Protein AF-A0A352XNL3-F1 (afdb_monomer_lite)

Radius of gyration: 27.37 Å; chains: 1; bounding box: 36×24×74 Å

Structure (mmCIF, N/CA/C/O backbone):
data_AF-A0A352XNL3-F1
#
_entry.id   AF-A0A352XNL3-F1
#
loop_
_atom_site.group_PDB
_atom_site.id
_ato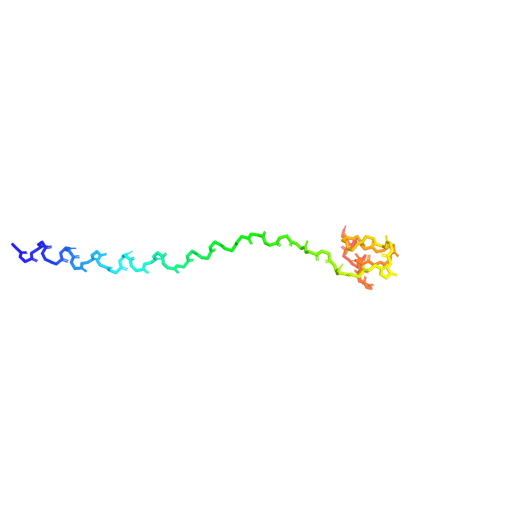m_site.type_symbol
_atom_site.label_atom_id
_atom_site.label_alt_id
_atom_site.label_comp_id
_atom_site.label_asym_id
_atom_site.label_entity_id
_atom_site.label_seq_id
_atom_site.pdbx_PDB_ins_code
_atom_site.Cartn_x
_atom_site.Cartn_y
_atom_site.Cartn_z
_atom_site.occupancy
_atom_site.B_iso_or_equiv
_atom_site.auth_seq_id
_atom_site.auth_comp_id
_atom_site.auth_asym_id
_atom_site.auth_atom_id
_atom_site.pdbx_PDB_model_num
ATOM 1 N N . MET A 1 1 ? -5.868 -11.666 54.280 1.00 58.72 1 MET A N 1
ATOM 2 C CA . MET A 1 1 ? -6.421 -10.530 53.500 1.00 58.72 1 MET A CA 1
ATOM 3 C C . MET A 1 1 ? -5.349 -9.683 52.812 1.00 58.72 1 MET A C 1
ATOM 5 O O . MET A 1 1 ? -5.523 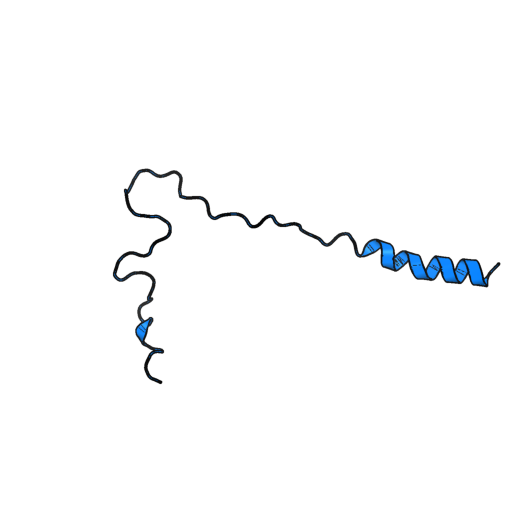-9.387 51.641 1.00 58.72 1 MET A O 1
ATOM 9 N N . LYS A 1 2 ? -4.221 -9.353 53.465 1.00 68.94 2 LYS A N 1
ATOM 10 C CA . LYS A 1 2 ? -3.134 -8.552 52.857 1.00 68.94 2 LYS A CA 1
ATOM 11 C C . LYS A 1 2 ? -2.521 -9.180 51.590 1.00 68.94 2 LYS A C 1
ATOM 13 O O . LYS A 1 2 ? -2.357 -8.483 50.602 1.00 68.94 2 LYS A O 1
ATOM 18 N N . LEU A 1 3 ? -2.297 -10.500 51.598 1.00 71.75 3 LEU A N 1
ATOM 19 C CA . LEU A 1 3 ? -1.766 -11.260 50.451 1.00 71.75 3 LEU A CA 1
ATOM 20 C C . LEU A 1 3 ? -2.691 -11.261 49.219 1.00 71.75 3 LEU A C 1
ATOM 22 O O . LEU A 1 3 ? -2.221 -11.237 48.086 1.00 71.75 3 LEU A O 1
ATOM 26 N N . LEU A 1 4 ? -4.010 -11.259 49.439 1.00 76.06 4 LEU A N 1
ATOM 27 C CA . LEU A 1 4 ? -4.992 -11.192 48.351 1.00 76.06 4 LEU A CA 1
ATOM 28 C C . LEU A 1 4 ? -5.022 -9.792 47.731 1.00 76.06 4 LEU A C 1
ATOM 30 O O . LEU A 1 4 ? -5.107 -9.654 46.515 1.00 76.06 4 LEU A O 1
ATOM 34 N N . LEU A 1 5 ? -4.876 -8.758 48.564 1.00 79.00 5 LEU A N 1
ATOM 35 C CA . LEU A 1 5 ? -4.846 -7.366 48.120 1.00 79.00 5 LEU A CA 1
ATOM 36 C C . LEU A 1 5 ? -3.591 -7.058 47.287 1.00 79.00 5 LEU A C 1
ATOM 38 O O . LEU A 1 5 ? -3.680 -6.397 46.257 1.00 79.00 5 LEU A O 1
ATOM 42 N N . THR A 1 6 ? -2.432 -7.585 47.694 1.00 80.56 6 THR A N 1
ATOM 43 C CA . THR A 1 6 ? -1.173 -7.435 46.947 1.00 80.56 6 THR A CA 1
ATOM 44 C C . THR A 1 6 ? -1.185 -8.203 45.631 1.00 80.56 6 THR A C 1
ATOM 46 O O . THR A 1 6 ? -0.645 -7.722 44.641 1.00 80.56 6 THR A O 1
ATOM 49 N N . SER A 1 7 ? -1.829 -9.374 45.598 1.00 77.81 7 SER A N 1
ATOM 50 C CA . SER A 1 7 ? -1.989 -10.151 44.367 1.00 77.81 7 SER A CA 1
ATOM 51 C C . SER A 1 7 ? -2.901 -9.439 43.365 1.00 77.81 7 SER A C 1
ATOM 53 O O . SER A 1 7 ? -2.550 -9.358 42.192 1.00 77.81 7 SER A O 1
ATOM 55 N N . ALA A 1 8 ? -4.010 -8.849 43.823 1.00 78.19 8 ALA A N 1
ATOM 56 C CA . ALA A 1 8 ? -4.903 -8.073 42.965 1.00 78.19 8 ALA A CA 1
ATOM 57 C C . ALA A 1 8 ? -4.211 -6.828 42.381 1.00 78.19 8 ALA A C 1
ATOM 59 O O . ALA A 1 8 ? -4.362 -6.539 41.196 1.00 78.19 8 ALA A O 1
ATOM 60 N N . LEU A 1 9 ? -3.398 -6.130 43.184 1.00 81.75 9 LEU A N 1
ATOM 61 C CA . LEU A 1 9 ? -2.685 -4.925 42.750 1.00 81.75 9 LEU A CA 1
ATOM 62 C C . LEU A 1 9 ? -1.641 -5.201 41.650 1.00 81.75 9 LEU A C 1
ATOM 64 O O . LEU A 1 9 ? -1.395 -4.339 40.811 1.00 81.75 9 LEU A O 1
ATOM 68 N N . LEU A 1 10 ? -1.068 -6.409 41.616 1.00 81.75 10 LEU A N 1
ATOM 69 C CA . LEU A 1 10 ? -0.056 -6.803 40.630 1.00 81.75 10 LEU A CA 1
ATOM 70 C C . LEU A 1 10 ? -0.637 -7.047 39.223 1.00 81.75 10 LEU A C 1
ATOM 72 O O . LEU A 1 10 ? 0.096 -6.989 38.240 1.00 81.75 10 LEU A O 1
ATOM 76 N N . VAL A 1 11 ? -1.945 -7.309 39.110 1.00 79.00 11 VAL A N 1
ATOM 77 C CA . VAL A 1 11 ? -2.602 -7.642 37.831 1.00 79.00 11 VAL A CA 1
ATOM 78 C C . VAL A 1 11 ? -3.078 -6.392 37.077 1.00 79.00 11 VAL A C 1
ATOM 80 O O . VAL A 1 11 ? -3.132 -6.410 35.850 1.00 79.00 11 VAL A O 1
ATOM 83 N N . LEU A 1 12 ? -3.341 -5.278 37.775 1.00 78.06 12 LEU A N 1
ATOM 84 C CA . LEU A 1 12 ? -3.802 -4.014 37.176 1.00 78.06 12 LEU A CA 1
ATOM 85 C C . LEU A 1 12 ? -2.970 -3.487 35.984 1.00 78.06 12 LEU A C 1
ATOM 87 O O . LEU A 1 12 ? -3.588 -3.073 35.000 1.00 78.06 12 LEU A O 1
ATOM 91 N N . PRO A 1 13 ? -1.619 -3.489 35.998 1.00 75.12 13 PRO A N 1
ATOM 92 C CA . PRO A 1 13 ? -0.836 -2.936 34.888 1.00 75.12 13 PRO A CA 1
ATOM 93 C C . PRO A 1 13 ? -0.909 -3.768 33.598 1.00 75.12 13 PRO A C 1
ATOM 95 O O . PRO A 1 13 ? -0.528 -3.273 32.543 1.00 75.12 13 PRO A O 1
ATOM 98 N N . PHE A 1 14 ? -1.415 -5.005 33.641 1.00 72.44 14 PHE A N 1
ATOM 99 C CA . PHE A 1 14 ? -1.578 -5.833 32.441 1.00 72.44 14 PHE A CA 1
ATOM 100 C C . PHE A 1 14 ? -2.875 -5.534 31.676 1.00 72.44 14 PHE A C 1
ATOM 102 O O . PHE A 1 14 ? -2.980 -5.872 30.498 1.00 72.44 14 PHE A O 1
ATOM 109 N N . LEU A 1 15 ? -3.852 -4.858 32.297 1.00 69.6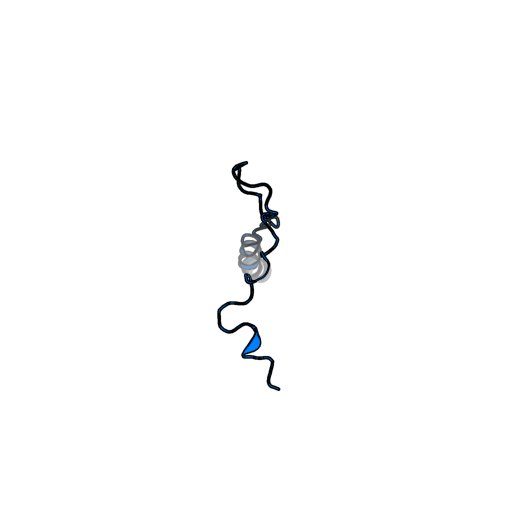2 15 LEU A N 1
ATOM 110 C CA . LEU A 1 15 ? -5.096 -4.477 31.618 1.00 69.62 15 LEU A CA 1
ATOM 111 C C . LEU A 1 15 ? -4.915 -3.300 30.644 1.00 69.62 15 LEU A C 1
ATOM 113 O O . LEU A 1 15 ? -5.690 -3.177 29.695 1.00 69.62 15 LEU A O 1
ATOM 117 N N . SER A 1 16 ? -3.891 -2.461 30.830 1.00 68.06 16 SER A N 1
ATOM 118 C CA . SER A 1 16 ? -3.649 -1.262 30.010 1.00 68.06 16 SER A CA 1
ATOM 119 C C . SER A 1 16 ? -2.934 -1.529 28.678 1.00 68.06 16 SER A C 1
ATOM 121 O O . SER A 1 16 ? -2.781 -0.612 27.875 1.00 68.06 16 SER A O 1
ATOM 123 N N . ILE A 1 17 ? -2.534 -2.773 28.392 1.00 66.25 1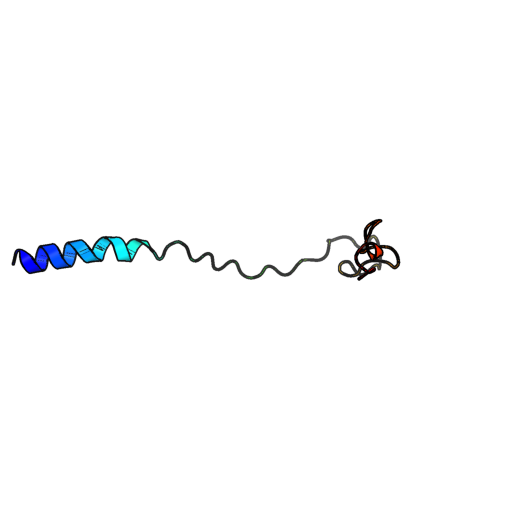7 ILE A N 1
ATOM 124 C CA . ILE A 1 17 ? -1.747 -3.118 27.193 1.00 66.25 17 ILE A CA 1
ATOM 125 C C . ILE A 1 17 ? -2.638 -3.282 25.936 1.00 66.25 17 ILE A C 1
ATOM 127 O O . ILE A 1 17 ? -2.146 -3.305 24.812 1.00 66.25 17 ILE A O 1
ATOM 131 N N . ASN A 1 18 ? -3.969 -3.313 26.077 1.00 65.00 18 ASN A N 1
ATOM 132 C CA . ASN A 1 18 ? -4.890 -3.585 24.960 1.00 65.00 18 ASN A CA 1
ATOM 133 C C . ASN A 1 18 ? -5.158 -2.393 24.012 1.00 65.00 18 ASN A C 1
ATOM 135 O O . ASN A 1 18 ? -5.954 -2.530 23.087 1.00 65.00 18 ASN A O 1
ATOM 139 N N . SER A 1 19 ? -4.524 -1.227 24.200 1.00 65.94 19 SER A N 1
ATOM 140 C CA . SER A 1 19 ? -4.864 -0.009 23.435 1.00 65.94 19 SER A CA 1
ATOM 141 C C . SER A 1 19 ? -4.021 0.242 22.171 1.00 65.94 19 SER A C 1
ATOM 143 O O . SER A 1 19 ? -4.192 1.283 21.542 1.00 65.94 19 SER A O 1
ATOM 145 N N . CYS A 1 20 ? -3.135 -0.680 21.773 1.00 66.06 20 CYS A N 1
ATOM 146 C CA . CYS A 1 20 ? -2.250 -0.508 20.607 1.00 66.06 20 CYS A CA 1
ATOM 147 C C . CYS A 1 20 ? -2.517 -1.491 19.454 1.00 66.06 20 CYS A C 1
ATOM 149 O O . CYS A 1 20 ? -1.625 -1.787 18.664 1.00 66.06 20 CYS A O 1
ATOM 151 N N . VAL A 1 21 ? -3.745 -2.001 19.329 1.00 67.81 21 VAL A N 1
ATOM 152 C CA . VAL A 1 21 ? -4.191 -2.641 18.084 1.00 67.81 21 VAL A CA 1
ATOM 153 C C . VAL A 1 21 ? -4.863 -1.582 17.220 1.00 67.81 21 VAL A C 1
ATOM 155 O O . VAL A 1 21 ? -6.072 -1.365 17.258 1.00 67.81 21 VAL A O 1
ATOM 158 N N . THR A 1 22 ? -4.057 -0.908 16.409 1.00 68.56 22 THR A N 1
ATOM 159 C CA . THR A 1 22 ? -4.539 -0.291 15.179 1.00 68.56 22 THR A CA 1
ATOM 160 C C . THR A 1 22 ? -4.867 -1.431 14.221 1.00 68.56 22 THR A C 1
ATOM 162 O O . THR A 1 22 ? -3.987 -1.983 13.565 1.00 68.56 22 THR A O 1
ATOM 165 N N . GLN A 1 23 ? -6.145 -1.815 14.133 1.00 66.56 23 GLN A N 1
ATOM 166 C CA . GLN A 1 23 ? -6.644 -2.510 12.944 1.00 66.56 23 GLN A CA 1
ATOM 167 C C . GLN A 1 23 ? -6.624 -1.510 11.785 1.00 66.56 23 GLN A C 1
ATOM 169 O O . GLN A 1 23 ? -7.662 -0.998 11.361 1.00 66.56 23 GLN A O 1
ATOM 174 N N . GLU A 1 24 ? -5.433 -1.171 11.299 1.00 69.75 24 GLU A N 1
ATOM 175 C CA . GLU A 1 24 ? -5.315 -0.471 10.035 1.00 69.75 24 GLU A CA 1
ATOM 176 C C . GLU A 1 24 ? -5.758 -1.468 8.967 1.00 69.75 24 GLU A C 1
ATOM 178 O O . GLU A 1 24 ? -5.048 -2.411 8.620 1.00 69.75 24 GLU A O 1
ATOM 183 N N . LYS A 1 25 ? -7.012 -1.333 8.524 1.00 73.00 25 LYS A N 1
ATOM 184 C CA . LYS A 1 25 ? -7.507 -2.079 7.370 1.00 73.00 25 LYS A CA 1
ATOM 185 C C . LYS A 1 25 ? -6.548 -1.786 6.228 1.00 73.00 25 LYS A C 1
ATOM 187 O O . LYS A 1 25 ? -6.376 -0.618 5.889 1.00 73.00 25 LYS A O 1
ATOM 192 N N . GLU A 1 26 ? -5.959 -2.832 5.654 1.00 76.88 26 GLU A N 1
ATOM 193 C CA . GLU A 1 26 ? -5.086 -2.725 4.488 1.00 76.88 26 GLU A CA 1
ATOM 194 C C . GLU A 1 26 ? -5.783 -1.865 3.426 1.00 76.88 26 GLU A C 1
ATOM 196 O O . GLU A 1 26 ? -6.783 -2.261 2.812 1.00 76.88 26 GLU A O 1
ATOM 201 N N . ARG A 1 27 ? -5.321 -0.619 3.278 1.00 75.75 27 ARG A N 1
ATOM 202 C CA . ARG A 1 27 ? -5.960 0.332 2.381 1.00 75.75 27 ARG A CA 1
ATOM 203 C C . ARG A 1 27 ? -5.511 -0.012 0.976 1.00 75.75 27 ARG A C 1
ATOM 205 O O . ARG A 1 27 ? -4.368 0.234 0.602 1.00 75.75 27 ARG A O 1
ATOM 212 N N . LYS A 1 28 ? -6.432 -0.558 0.183 1.00 79.12 28 LYS A N 1
ATOM 213 C CA . LYS A 1 28 ? -6.186 -0.762 -1.244 1.00 79.12 28 LYS A CA 1
ATOM 214 C C . LYS A 1 28 ? -5.837 0.581 -1.881 1.00 79.12 28 LYS A C 1
ATOM 216 O O . LYS A 1 28 ? -6.538 1.572 -1.659 1.00 79.12 28 LYS A O 1
ATOM 221 N N . ALA A 1 29 ? -4.761 0.601 -2.662 1.00 80.25 29 ALA A N 1
ATOM 222 C CA . ALA A 1 29 ? -4.412 1.759 -3.467 1.00 80.25 29 ALA A CA 1
ATOM 223 C C . ALA A 1 29 ? -5.594 2.106 -4.389 1.00 80.25 29 ALA A C 1
ATOM 225 O O . ALA A 1 29 ? -6.171 1.232 -5.039 1.00 80.25 29 ALA A O 1
ATOM 226 N N . VAL A 1 30 ? -5.991 3.378 -4.377 1.00 83.88 30 VAL A N 1
ATOM 227 C CA . VAL A 1 30 ? -7.127 3.892 -5.148 1.00 83.88 30 VAL A CA 1
ATOM 228 C C . VAL A 1 30 ? -6.572 4.559 -6.406 1.00 83.88 30 VAL A C 1
ATOM 230 O O . VAL A 1 30 ? -5.625 5.340 -6.285 1.00 83.88 30 VAL A O 1
ATOM 233 N N . PRO A 1 31 ? -7.128 4.279 -7.598 1.00 83.50 31 PRO A N 1
ATOM 234 C CA . PRO A 1 31 ? -6.705 4.959 -8.813 1.00 83.50 31 PRO A CA 1
ATOM 235 C C . PRO A 1 31 ? -6.925 6.477 -8.714 1.00 83.50 31 PRO A C 1
ATOM 237 O O . PRO A 1 31 ? -7.846 6.928 -8.022 1.00 83.50 31 PRO A O 1
ATOM 240 N N . PRO A 1 32 ? -6.124 7.282 -9.430 1.00 84.31 32 PRO A N 1
ATOM 241 C CA . PRO A 1 32 ? -6.376 8.713 -9.540 1.00 84.31 32 PRO A CA 1
ATOM 242 C C . PRO A 1 32 ? -7.744 8.973 -10.196 1.00 84.31 32 PRO A C 1
ATOM 244 O O . PRO A 1 32 ? -8.151 8.258 -11.106 1.00 84.31 32 PRO A O 1
ATOM 247 N N . GLN A 1 33 ? -8.439 10.034 -9.777 1.00 83.56 33 GLN A N 1
ATOM 248 C CA . GLN A 1 33 ? -9.764 10.445 -10.292 1.00 83.56 33 GLN A CA 1
ATOM 249 C C . GLN A 1 33 ? -9.701 11.085 -11.700 1.00 83.56 33 GLN A C 1
ATOM 251 O O . GLN A 1 33 ? -10.592 11.834 -12.092 1.00 83.56 33 GLN A O 1
ATOM 256 N N . SER A 1 34 ? -8.620 10.856 -12.445 1.00 82.19 34 SER A N 1
ATOM 257 C CA . SER A 1 34 ? -8.350 11.516 -13.720 1.00 82.19 34 SER A CA 1
ATOM 258 C C . SER A 1 34 ? -8.600 10.569 -14.885 1.00 82.19 34 SER A C 1
ATOM 260 O O . SER A 1 34 ? -8.067 9.464 -14.910 1.00 82.19 34 SER A O 1
ATOM 262 N N . ASN A 1 35 ? -9.339 11.052 -15.884 1.00 79.94 35 ASN A N 1
ATOM 263 C CA . ASN A 1 35 ? -9.534 10.378 -17.172 1.00 79.94 35 ASN A CA 1
ATOM 264 C C . ASN A 1 35 ? -8.576 10.909 -18.253 1.00 79.94 35 ASN A C 1
ATOM 266 O O . ASN A 1 35 ? -8.827 10.734 -19.442 1.00 79.94 35 ASN A O 1
ATOM 270 N N . ALA A 1 36 ? -7.498 11.601 -17.867 1.00 83.31 36 ALA A N 1
ATOM 271 C CA . ALA A 1 36 ? -6.575 12.223 -18.819 1.00 83.31 36 ALA A CA 1
ATOM 272 C C . ALA A 1 36 ? -5.823 11.208 -19.699 1.00 83.31 36 ALA A C 1
ATOM 274 O O . ALA A 1 36 ? -5.306 11.575 -20.750 1.00 83.31 36 ALA A O 1
ATOM 275 N N . SER A 1 37 ? -5.737 9.946 -19.276 1.00 80.00 37 SER A N 1
ATOM 276 C CA . SER A 1 37 ? -5.035 8.897 -20.007 1.00 80.00 37 SER A CA 1
ATOM 277 C C . SER A 1 37 ? -5.701 7.540 -19.803 1.00 80.00 37 SER A C 1
ATOM 279 O O . SER A 1 37 ? -6.189 7.241 -18.716 1.00 80.00 37 SER A O 1
ATOM 281 N N . ASN A 1 38 ? -5.656 6.697 -20.837 1.00 81.19 38 ASN A N 1
ATOM 282 C CA . ASN A 1 38 ? -6.072 5.291 -20.775 1.00 81.19 38 ASN A CA 1
ATOM 283 C C . ASN A 1 38 ? -4.978 4.376 -20.190 1.00 81.19 38 ASN A C 1
ATOM 285 O O . ASN A 1 38 ? -5.102 3.151 -20.231 1.00 81.19 38 ASN A O 1
ATOM 289 N N . MET A 1 39 ? -3.882 4.953 -19.688 1.00 82.31 39 MET A N 1
ATOM 290 C CA . MET A 1 39 ? -2.767 4.187 -19.143 1.00 82.31 39 MET A CA 1
ATOM 291 C C . MET A 1 39 ? -3.157 3.494 -17.830 1.00 82.31 39 MET A C 1
ATOM 293 O O . MET A 1 39 ? -3.735 4.136 -16.948 1.00 82.31 39 MET A O 1
ATOM 297 N N . PRO A 1 40 ? -2.814 2.208 -17.642 1.00 81.19 40 PRO A N 1
ATOM 298 C CA . PRO A 1 40 ? -3.016 1.538 -16.364 1.00 81.19 40 PRO A CA 1
ATOM 299 C C . PRO A 1 40 ? -2.181 2.198 -15.256 1.00 81.19 40 PRO A C 1
ATOM 301 O O . PRO A 1 40 ? -0.958 2.167 -15.289 1.00 81.19 40 PRO A O 1
ATOM 304 N N . TRP A 1 41 ? -2.847 2.729 -14.230 1.00 81.94 41 TRP A N 1
ATOM 305 C CA . TRP A 1 41 ? -2.206 3.438 -13.110 1.00 81.94 41 TRP A CA 1
ATOM 306 C C . TRP A 1 41 ? -1.241 2.579 -12.275 1.00 81.94 41 TRP A C 1
ATOM 308 O O . TRP A 1 41 ? -0.370 3.120 -11.605 1.00 81.94 41 TRP A O 1
ATOM 318 N N . ASN A 1 42 ? -1.410 1.252 -12.287 1.00 81.44 42 ASN A N 1
ATOM 319 C CA . ASN A 1 42 ? -0.624 0.317 -11.475 1.00 81.44 42 ASN A CA 1
ATOM 320 C C . ASN A 1 42 ? 0.351 -0.532 -12.304 1.00 81.44 42 ASN A C 1
ATOM 322 O O . ASN A 1 42 ? 0.705 -1.642 -11.907 1.00 81.44 42 ASN A O 1
ATOM 326 N N . ARG A 1 43 ? 0.712 -0.084 -13.510 1.00 80.12 43 ARG A N 1
ATOM 327 C CA . ARG A 1 43 ? 1.697 -0.777 -14.344 1.00 80.12 43 ARG A CA 1
ATOM 328 C C . ARG A 1 43 ? 2.710 0.231 -14.875 1.00 80.12 43 ARG A C 1
ATOM 330 O O . ARG A 1 43 ? 2.282 1.201 -15.497 1.00 80.12 43 ARG A O 1
ATOM 337 N N . PRO A 1 44 ? 4.018 0.006 -14.661 1.00 74.38 44 PRO A N 1
ATOM 338 C CA . PRO A 1 44 ? 5.034 0.857 -15.258 1.00 74.38 44 PRO A CA 1
ATOM 339 C C . PRO A 1 44 ? 4.984 0.740 -16.783 1.00 74.38 44 PRO A C 1
ATOM 341 O O . PRO A 1 44 ? 4.672 -0.326 -17.330 1.00 74.38 44 PRO A O 1
ATOM 344 N N . MET A 1 45 ? 5.292 1.835 -17.473 1.00 77.31 45 MET A N 1
ATOM 345 C CA . MET A 1 45 ? 5.494 1.802 -18.919 1.00 77.31 45 MET A CA 1
ATOM 346 C C . MET A 1 45 ? 6.786 1.041 -19.264 1.00 77.31 45 MET A C 1
ATOM 348 O O . MET A 1 45 ? 7.689 0.955 -18.430 1.00 77.31 45 MET A O 1
ATOM 352 N N . PRO A 1 46 ? 6.936 0.512 -20.491 1.00 75.31 46 PRO A N 1
ATOM 353 C CA . PRO A 1 46 ? 8.231 0.025 -20.957 1.00 75.31 46 PRO A CA 1
ATOM 354 C C . PRO A 1 46 ? 9.305 1.118 -20.813 1.00 75.31 46 PRO A C 1
ATOM 356 O O . PRO A 1 46 ? 9.187 2.182 -21.415 1.00 75.31 46 PRO A O 1
ATOM 359 N N . GLY A 1 47 ? 10.334 0.860 -20.000 1.00 72.19 47 GLY A N 1
ATOM 360 C CA . GLY A 1 47 ? 11.387 1.832 -19.663 1.00 72.19 47 GLY A CA 1
ATOM 361 C C . GLY A 1 47 ? 11.203 2.549 -18.318 1.00 72.19 4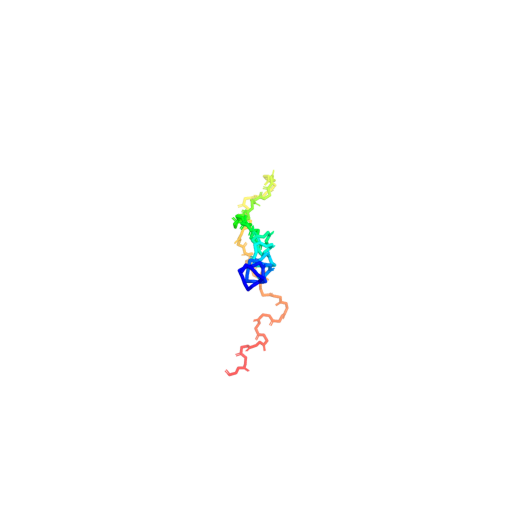7 GLY A C 1
ATOM 362 O O . GLY A 1 47 ? 12.134 3.201 -17.855 1.00 72.19 47 GLY A O 1
ATOM 363 N N . GLU A 1 48 ? 10.055 2.387 -17.657 1.00 73.50 48 GLU A N 1
ATOM 364 C CA . GLU A 1 48 ? 9.814 2.822 -16.279 1.00 73.50 48 GLU A CA 1
ATOM 365 C C . GLU A 1 48 ? 9.936 1.640 -15.297 1.00 73.50 48 GLU A C 1
ATOM 367 O O . GLU A 1 48 ? 9.788 0.476 -15.662 1.00 73.50 48 GLU A O 1
ATOM 372 N N . GLY A 1 49 ? 10.204 1.919 -14.019 1.00 68.38 49 GLY A N 1
ATOM 373 C CA . GLY A 1 49 ? 10.241 0.907 -12.947 1.00 68.38 49 GLY A CA 1
ATOM 374 C C . GLY A 1 49 ? 11.623 0.307 -12.676 1.00 68.38 49 GLY A C 1
ATOM 375 O O . GLY A 1 49 ? 11.951 0.008 -11.531 1.00 68.38 49 GLY A O 1
ATOM 376 N N . SER A 1 50 ? 12.487 0.253 -13.682 1.00 64.88 50 SER A N 1
ATOM 377 C CA . SER A 1 50 ? 13.933 0.218 -13.488 1.00 64.88 50 SER A CA 1
ATOM 378 C C . SER A 1 50 ? 14.428 1.656 -13.540 1.00 64.88 50 SER A C 1
ATOM 380 O O . SER A 1 50 ? 14.475 2.248 -14.615 1.00 64.88 50 SER A O 1
ATOM 382 N N . ALA A 1 51 ? 14.801 2.239 -12.397 1.00 62.09 51 ALA A N 1
ATOM 383 C CA . ALA A 1 51 ? 15.600 3.466 -12.401 1.00 62.09 51 ALA A CA 1
ATOM 384 C C . ALA A 1 51 ? 16.836 3.286 -13.314 1.00 62.09 51 ALA A C 1
ATOM 386 O O . ALA A 1 51 ? 17.141 2.171 -13.740 1.00 62.09 51 ALA A O 1
ATOM 387 N N . GLN A 1 52 ? 17.611 4.345 -13.552 1.00 61.50 52 GLN A N 1
ATOM 388 C CA . GLN A 1 52 ? 18.843 4.324 -14.366 1.00 61.50 52 GLN A CA 1
ATOM 389 C C . GLN A 1 52 ? 19.832 3.171 -14.035 1.00 61.50 52 GLN A C 1
ATOM 391 O O . GLN A 1 52 ? 20.723 2.872 -14.824 1.00 61.50 52 GLN A O 1
ATOM 396 N N . PHE A 1 53 ? 19.651 2.492 -12.896 1.00 64.00 53 PHE A N 1
ATOM 397 C CA . PHE A 1 53 ? 20.450 1.375 -12.398 1.00 64.00 53 PHE A CA 1
ATOM 398 C C . PHE A 1 53 ? 19.714 0.026 -12.279 1.00 64.00 53 PHE A C 1
ATOM 400 O O . PHE A 1 53 ? 20.234 -0.874 -11.625 1.00 64.00 53 PHE A O 1
ATOM 407 N N . GLY A 1 54 ? 18.532 -0.168 -12.874 1.00 66.50 54 GLY A N 1
ATOM 408 C CA . GLY A 1 54 ? 17.752 -1.406 -12.683 1.00 66.50 54 GLY A CA 1
ATOM 409 C C . GLY A 1 54 ? 18.447 -2.706 -13.118 1.00 66.50 54 GLY A C 1
ATOM 410 O O . GLY A 1 54 ? 18.123 -3.754 -12.581 1.00 66.50 54 GLY A O 1
ATOM 411 N N . GLY A 1 55 ? 19.443 -2.635 -14.011 1.00 65.94 55 GLY A N 1
ATOM 412 C CA . GLY A 1 55 ? 20.305 -3.766 -14.399 1.00 65.94 55 GLY A CA 1
ATOM 413 C C . GLY A 1 55 ? 21.699 -3.759 -13.752 1.00 65.94 55 GLY A C 1
ATOM 414 O O . GLY A 1 55 ? 22.550 -4.575 -14.094 1.00 65.94 55 GLY A O 1
ATOM 415 N N . MET A 1 56 ? 21.981 -2.826 -12.834 1.00 64.12 56 MET A N 1
ATOM 416 C CA . MET A 1 56 ? 23.305 -2.692 -12.209 1.00 64.12 56 MET A CA 1
ATOM 417 C C . MET A 1 56 ? 23.610 -3.833 -11.223 1.00 64.12 56 MET A C 1
ATOM 419 O O . MET A 1 56 ? 24.775 -4.130 -10.976 1.00 64.12 56 MET A O 1
ATOM 423 N N . LEU A 1 57 ? 22.577 -4.488 -10.683 1.00 61.75 57 LEU A N 1
ATOM 424 C CA . LEU A 1 57 ? 22.707 -5.600 -9.733 1.00 61.75 57 LEU A CA 1
ATOM 425 C C . LEU A 1 57 ? 22.755 -6.985 -10.400 1.00 61.75 57 LEU A C 1
ATOM 427 O O . LEU A 1 57 ? 22.964 -7.977 -9.710 1.00 61.75 57 LEU A O 1
ATOM 431 N N . GLU A 1 58 ? 22.602 -7.068 -11.723 1.00 61.34 58 GLU A N 1
ATOM 432 C CA . GLU A 1 58 ? 22.477 -8.341 -12.453 1.00 61.34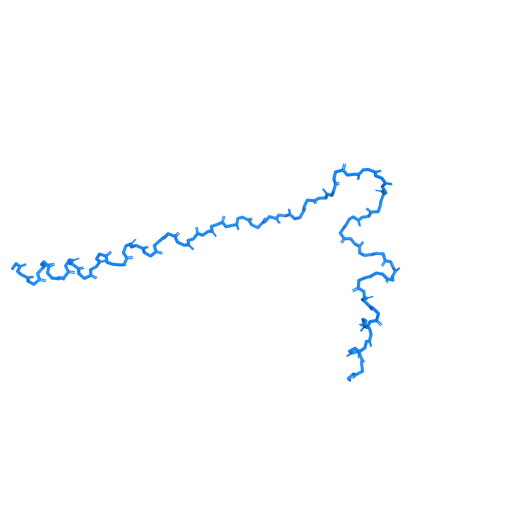 58 GLU A CA 1
ATOM 433 C C . GLU A 1 58 ? 23.831 -8.943 -12.874 1.00 61.34 58 GLU A C 1
ATOM 435 O O . GLU A 1 58 ? 23.895 -9.963 -13.552 1.00 61.34 58 GLU A O 1
ATOM 440 N N . ARG A 1 59 ? 24.942 -8.336 -12.431 1.00 59.31 59 ARG A N 1
ATOM 441 C CA . ARG A 1 59 ? 26.274 -8.951 -12.481 1.00 59.31 59 ARG A CA 1
ATOM 442 C C . ARG A 1 59 ? 26.593 -9.634 -11.150 1.00 59.31 59 ARG A C 1
ATOM 444 O O . ARG A 1 59 ? 27.352 -9.093 -10.345 1.00 59.31 59 ARG A O 1
ATOM 451 N N . ARG A 1 60 ? 26.041 -10.821 -10.920 1.00 50.62 60 ARG A N 1
ATOM 452 C CA . ARG A 1 60 ? 26.621 -11.791 -9.987 1.00 50.62 60 ARG A CA 1
ATOM 453 C C . ARG A 1 60 ? 26.586 -13.176 -10.608 1.00 50.62 60 ARG A C 1
ATOM 455 O O . ARG A 1 60 ? 25.532 -13.522 -11.176 1.00 50.62 60 ARG A O 1
#

pLDDT: mean 73.16, std 7.95, range [50.62, 84.31]

Secondary structure (DSSP, 8-state):
-HHHHHHHHHHGGGGGGGG--------PPPPPS--S--S-TTSPPTT-SS-TTTTTT---

Sequence (60 aa):
MKLLLTSALLVLPFLSINSCVTQEKERKAVPPQSNASNMPWNRPMPGEGSAQFGGMLERR

Foldseek 3Di:
DVVVVVVVVVCVVVVPPPPPPPPPPPDPDDDDPDPPDPDDPPDADVVPPQDVCNCVPVPD